Protein AF-A0A967RCV6-F1 (afdb_monomer)

Solvent-accessible surface area (backbone atoms only — not comparable to full-atom values): 5664 Å² total; per-residue (Å²): 110,70,66,59,52,51,52,53,52,53,53,49,50,54,51,48,48,33,52,51,37,30,69,73,36,27,86,81,36,72,64,34,60,37,70,65,54,26,45,53,53,50,50,54,53,52,50,50,33,54,74,71,57,48,45,62,56,52,51,55,50,51,56,39,51,54,44,48,52,51,21,53,51,26,46,54,50,21,54,52,25,51,75,69,76,43,82,28,65,78,29,46,55,59,20,52,52,43,39,52,54,40,54,64,72,74,108

Structure (mmCIF, N/CA/C/O backbone):
data_AF-A0A967RCV6-F1
#
_entry.id   AF-A0A967RCV6-F1
#
loop_
_atom_site.group_PDB
_atom_site.id
_atom_site.type_symbol
_atom_site.label_atom_id
_atom_site.label_alt_id
_atom_site.label_comp_id
_atom_site.label_asym_id
_atom_site.label_entity_id
_atom_site.label_seq_id
_atom_site.pdbx_PDB_ins_code
_atom_site.Cartn_x
_atom_site.Cartn_y
_atom_site.Cartn_z
_atom_site.occupancy
_atom_site.B_iso_or_equiv
_atom_site.auth_seq_id
_atom_site.auth_comp_id
_atom_site.auth_asym_id
_atom_site.auth_atom_id
_atom_site.pdbx_PDB_model_num
ATOM 1 N N . MET A 1 1 ? 23.721 -1.250 4.347 1.00 75.19 1 MET A N 1
ATOM 2 C CA . MET A 1 1 ? 22.371 -1.682 4.783 1.00 75.19 1 MET A CA 1
ATOM 3 C C . MET A 1 1 ? 21.271 -1.206 3.832 1.00 75.19 1 MET A C 1
ATOM 5 O O . MET A 1 1 ? 20.565 -2.045 3.295 1.00 75.19 1 MET A O 1
ATOM 9 N N . LEU A 1 2 ? 21.163 0.100 3.554 1.00 82.44 2 LEU A N 1
ATOM 10 C CA . LEU A 1 2 ? 20.092 0.679 2.720 1.00 82.44 2 LEU A CA 1
ATOM 11 C C . LEU A 1 2 ? 20.068 0.144 1.271 1.00 82.44 2 LEU A C 1
ATOM 13 O O . LEU A 1 2 ? 19.006 -0.170 0.747 1.00 82.44 2 LEU A O 1
ATOM 17 N N . ILE A 1 3 ? 21.243 -0.071 0.667 1.00 85.19 3 ILE A N 1
ATOM 18 C CA . ILE A 1 3 ? 21.379 -0.672 -0.675 1.00 85.19 3 ILE A CA 1
ATOM 19 C C . ILE A 1 3 ? 20.875 -2.123 -0.700 1.00 85.19 3 ILE A C 1
ATOM 21 O O . ILE A 1 3 ? 20.200 -2.525 -1.640 1.00 85.19 3 ILE A O 1
ATOM 25 N N . ILE A 1 4 ? 21.157 -2.908 0.345 1.00 88.69 4 ILE A N 1
ATOM 26 C CA . ILE A 1 4 ? 20.726 -4.313 0.428 1.00 88.69 4 ILE A CA 1
ATOM 27 C C . ILE A 1 4 ? 19.200 -4.388 0.551 1.00 88.69 4 ILE A C 1
ATOM 29 O O . ILE A 1 4 ? 18.578 -5.181 -0.148 1.00 88.69 4 ILE A O 1
ATOM 33 N N . LEU A 1 5 ? 18.599 -3.525 1.378 1.00 87.06 5 LEU A N 1
ATOM 34 C CA . LEU A 1 5 ? 17.143 -3.400 1.494 1.00 87.06 5 LEU A CA 1
ATOM 35 C C . LEU A 1 5 ? 16.508 -2.991 0.157 1.00 87.06 5 LEU A C 1
ATOM 37 O O . LEU A 1 5 ? 15.526 -3.583 -0.274 1.00 87.06 5 LEU A O 1
ATOM 41 N N . ALA A 1 6 ? 17.086 -2.002 -0.529 1.00 82.00 6 ALA A N 1
ATOM 42 C CA . ALA A 1 6 ? 16.594 -1.583 -1.835 1.00 82.00 6 ALA A CA 1
ATOM 43 C C . ALA A 1 6 ? 16.636 -2.743 -2.844 1.00 82.00 6 ALA A C 1
ATOM 45 O O . ALA A 1 6 ? 15.654 -2.995 -3.536 1.00 82.00 6 ALA A O 1
ATOM 46 N N . LEU A 1 7 ? 17.731 -3.508 -2.878 1.00 84.31 7 LEU A N 1
ATOM 47 C CA . LEU A 1 7 ? 17.865 -4.672 -3.755 1.00 84.31 7 LEU A CA 1
ATOM 48 C C . LEU A 1 7 ? 16.861 -5.785 -3.421 1.00 84.31 7 LEU A C 1
ATOM 50 O O . LEU A 1 7 ? 16.321 -6.409 -4.336 1.00 84.31 7 LEU A O 1
ATOM 54 N N . THR A 1 8 ? 16.580 -6.057 -2.146 1.00 88.69 8 THR A N 1
ATOM 55 C CA . THR A 1 8 ? 15.606 -7.093 -1.762 1.00 88.69 8 THR A CA 1
ATOM 56 C C . THR A 1 8 ? 14.175 -6.668 -2.088 1.00 88.69 8 THR A C 1
ATOM 58 O O . THR A 1 8 ? 13.415 -7.479 -2.614 1.00 88.69 8 THR A O 1
ATOM 61 N N . VAL A 1 9 ? 13.829 -5.394 -1.875 1.00 85.38 9 VAL A N 1
ATOM 62 C CA . VAL A 1 9 ? 12.527 -4.820 -2.255 1.00 85.38 9 VAL A CA 1
ATOM 63 C C . VAL A 1 9 ? 12.331 -4.875 -3.768 1.00 85.38 9 VAL A C 1
ATOM 65 O O . VAL A 1 9 ? 11.304 -5.362 -4.235 1.00 85.38 9 VAL A O 1
ATOM 68 N N . VAL A 1 10 ? 13.335 -4.466 -4.546 1.00 83.31 10 VAL A N 1
ATOM 69 C CA . VAL A 1 10 ? 13.288 -4.522 -6.015 1.00 83.31 10 VAL A CA 1
ATOM 70 C C . VAL A 1 10 ? 13.117 -5.963 -6.512 1.00 83.31 10 VAL A C 1
ATOM 72 O O . VAL A 1 10 ? 12.298 -6.222 -7.393 1.00 83.31 10 VAL A O 1
ATOM 75 N N . ASN A 1 11 ? 13.806 -6.934 -5.906 1.00 85.19 11 ASN A N 1
ATOM 76 C CA . ASN A 1 11 ? 13.606 -8.351 -6.227 1.00 85.19 11 ASN A CA 1
ATOM 77 C C . ASN A 1 11 ? 12.177 -8.834 -5.935 1.00 85.19 11 ASN A C 1
ATOM 79 O O . ASN A 1 11 ? 11.634 -9.657 -6.676 1.00 85.19 11 ASN A O 1
ATOM 83 N N . LEU A 1 12 ? 11.559 -8.329 -4.868 1.00 85.44 12 LEU A N 1
ATOM 84 C CA . LEU A 1 12 ? 10.189 -8.667 -4.490 1.00 85.44 12 LEU A CA 1
ATOM 85 C C . LEU A 1 12 ? 9.180 -8.078 -5.487 1.00 85.44 12 LEU A C 1
ATOM 87 O O . LEU A 1 12 ? 8.273 -8.787 -5.921 1.00 85.44 12 LEU A O 1
ATOM 91 N N . VAL A 1 13 ? 9.405 -6.843 -5.946 1.00 82.06 13 VAL A N 1
ATOM 92 C CA . VAL A 1 13 ? 8.608 -6.205 -7.007 1.00 82.06 13 VAL A CA 1
ATOM 93 C C . VAL A 1 13 ? 8.663 -7.020 -8.297 1.00 82.06 13 VAL A C 1
ATOM 95 O O . VAL A 1 13 ? 7.618 -7.342 -8.853 1.00 82.06 13 VAL A O 1
ATOM 98 N N . PHE A 1 14 ? 9.844 -7.451 -8.749 1.00 81.56 14 PHE A N 1
ATOM 99 C CA . PHE A 1 14 ? 9.943 -8.270 -9.965 1.00 81.56 14 PHE A CA 1
ATOM 100 C C . PHE A 1 14 ? 9.311 -9.660 -9.818 1.00 81.56 14 PHE A C 1
ATOM 102 O O . PHE A 1 14 ? 8.833 -10.230 -10.800 1.00 81.56 14 PHE A O 1
ATOM 109 N N . ARG A 1 15 ? 9.276 -10.226 -8.605 1.00 82.56 15 ARG A N 1
ATOM 110 C CA . ARG A 1 15 ? 8.509 -11.452 -8.329 1.00 82.56 15 ARG A CA 1
ATOM 111 C C . ARG A 1 15 ? 7.010 -11.206 -8.442 1.00 82.56 15 ARG A C 1
ATOM 113 O O . ARG A 1 15 ? 6.335 -11.983 -9.108 1.00 82.56 15 ARG A O 1
ATOM 120 N N . PHE A 1 16 ? 6.516 -10.120 -7.856 1.00 82.81 16 PHE A N 1
ATOM 121 C CA . PHE A 1 16 ? 5.113 -9.739 -7.971 1.00 82.81 16 PHE A CA 1
ATOM 122 C C . PHE A 1 16 ? 4.721 -9.450 -9.425 1.00 82.81 16 PHE A C 1
ATOM 124 O O . PHE A 1 16 ? 3.736 -9.997 -9.901 1.00 82.81 16 PHE A O 1
ATOM 131 N N . MET A 1 17 ? 5.527 -8.685 -10.169 1.00 80.00 17 MET A N 1
ATOM 132 C CA . MET A 1 17 ? 5.265 -8.373 -11.579 1.00 80.00 17 MET A CA 1
ATOM 133 C C . MET A 1 17 ? 5.218 -9.620 -12.460 1.00 80.00 17 MET A C 1
ATOM 135 O O . M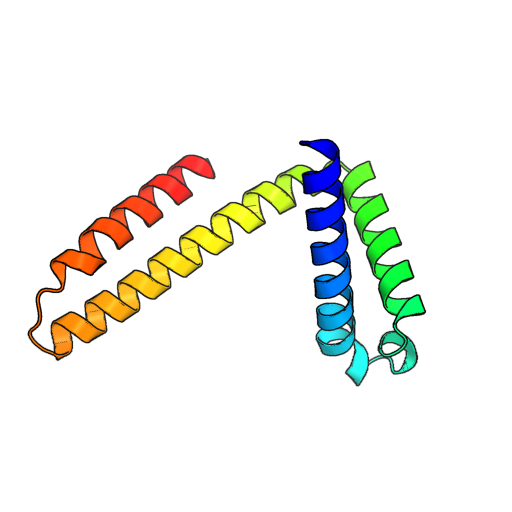ET A 1 17 ? 4.438 -9.654 -13.405 1.00 80.00 17 MET A O 1
ATOM 139 N N . LYS A 1 18 ? 6.009 -10.655 -12.156 1.00 77.69 18 LYS A N 1
ATOM 140 C CA . LYS A 1 18 ? 5.916 -11.945 -12.852 1.00 77.69 18 LYS A CA 1
ATOM 141 C C . LYS A 1 18 ? 4.560 -12.607 -12.647 1.00 77.69 18 LYS A C 1
ATOM 143 O O . LYS A 1 18 ? 3.951 -13.023 -13.624 1.00 77.69 18 LYS A O 1
ATOM 148 N N . VAL A 1 19 ? 4.098 -12.682 -11.400 1.00 79.88 19 VAL A N 1
ATOM 149 C CA . VAL A 1 19 ? 2.782 -13.252 -11.076 1.00 79.88 19 VAL A CA 1
ATOM 150 C C . VAL A 1 19 ? 1.682 -12.406 -11.708 1.00 79.88 19 VAL A C 1
ATOM 152 O O . VAL A 1 19 ? 0.862 -12.937 -12.441 1.00 79.88 19 VAL A O 1
ATOM 155 N N . ALA A 1 20 ? 1.732 -11.084 -11.541 1.00 79.25 20 ALA A N 1
ATOM 156 C CA . ALA A 1 20 ? 0.772 -10.168 -12.143 1.00 79.25 20 ALA A CA 1
ATOM 157 C C . ALA A 1 20 ? 0.741 -10.284 -13.675 1.00 79.25 20 ALA A C 1
ATOM 159 O O . ALA A 1 20 ? -0.336 -10.294 -14.249 1.00 79.25 20 ALA A O 1
ATOM 160 N N . SER A 1 21 ? 1.890 -10.424 -14.345 1.00 74.06 21 SER A N 1
ATOM 161 C CA . SER A 1 21 ? 1.947 -10.606 -15.805 1.00 74.06 21 SER A CA 1
ATOM 162 C C . SER A 1 21 ? 1.384 -11.960 -16.238 1.00 74.06 21 SER A C 1
ATOM 164 O O . SER A 1 21 ? 0.699 -12.033 -17.251 1.00 74.06 21 SER A O 1
ATOM 166 N N . ALA A 1 22 ? 1.645 -13.028 -15.481 1.00 73.94 22 ALA A N 1
ATOM 167 C CA . ALA A 1 22 ? 1.088 -14.347 -15.764 1.00 73.94 22 ALA A CA 1
ATOM 168 C C . ALA A 1 22 ? -0.437 -14.383 -15.561 1.00 73.94 22 ALA A C 1
ATOM 170 O O . ALA A 1 22 ? -1.131 -15.009 -16.352 1.00 73.94 22 ALA A O 1
ATOM 171 N N . GLU A 1 23 ? -0.953 -13.676 -14.557 1.00 76.75 23 GLU A N 1
ATOM 172 C CA . GLU A 1 23 ? -2.389 -13.568 -14.267 1.00 76.75 23 GLU A CA 1
ATOM 173 C C . GLU A 1 23 ? -3.107 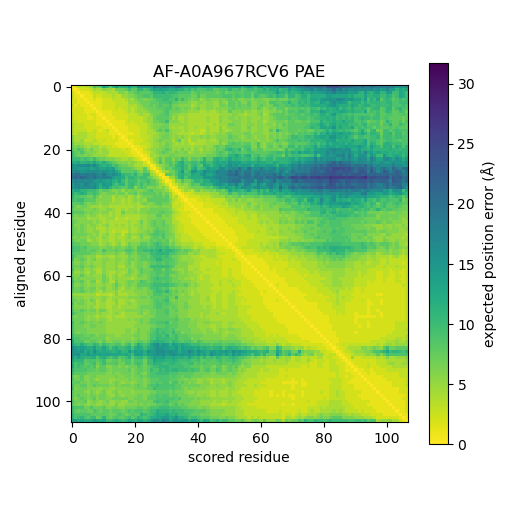-12.637 -15.263 1.00 76.75 23 GLU A C 1
ATOM 175 O O . GLU A 1 23 ? -4.140 -13.003 -15.810 1.00 76.75 23 GLU A O 1
ATOM 180 N N . LEU A 1 24 ? -2.559 -11.447 -15.556 1.00 73.12 24 LEU A N 1
ATOM 181 C CA . LEU A 1 24 ? -3.201 -10.482 -16.465 1.00 73.12 24 LEU A CA 1
ATOM 182 C C . LEU A 1 24 ? -3.083 -10.868 -17.943 1.00 73.12 24 LEU A C 1
ATOM 184 O O . LEU A 1 24 ? -3.999 -10.614 -18.719 1.00 73.12 24 LEU A O 1
ATOM 188 N N . LEU A 1 25 ? -1.919 -11.373 -18.363 1.00 67.69 25 LEU A N 1
ATOM 189 C CA . LEU A 1 25 ? -1.586 -11.572 -19.779 1.00 67.69 25 LEU A CA 1
ATOM 190 C C . LEU A 1 25 ? -1.464 -13.049 -20.157 1.00 67.69 25 LEU A C 1
ATOM 192 O O . LEU A 1 25 ? -1.425 -13.354 -21.347 1.00 67.69 25 LEU A O 1
ATOM 196 N N . GLY A 1 26 ? -1.402 -13.969 -19.190 1.00 60.94 26 GLY A N 1
ATOM 197 C CA . GLY A 1 26 ? -1.176 -15.392 -19.457 1.00 60.94 26 GLY A CA 1
ATOM 198 C C . GLY A 1 26 ? -2.337 -16.105 -20.145 1.00 60.94 26 GLY A C 1
ATOM 199 O O . GLY A 1 26 ? -2.085 -17.106 -20.818 1.00 60.94 26 GLY A O 1
ATOM 200 N N . ASP A 1 27 ? -3.562 -15.585 -20.027 1.00 64.62 27 ASP A N 1
ATOM 201 C CA . ASP A 1 27 ? -4.734 -16.107 -20.746 1.00 64.62 27 ASP A CA 1
ATOM 202 C C . ASP A 1 27 ? -4.836 -15.575 -22.183 1.00 64.62 27 ASP A C 1
ATOM 204 O O . ASP A 1 27 ? -5.378 -16.250 -23.055 1.00 64.62 27 ASP A O 1
ATOM 208 N N . VAL A 1 28 ? -4.267 -14.397 -22.464 1.00 62.25 28 VAL A N 1
ATOM 209 C CA . VAL A 1 28 ? -4.335 -13.749 -23.789 1.00 62.25 28 VAL A CA 1
ATOM 210 C C . VAL A 1 28 ? -3.098 -14.065 -24.639 1.00 62.25 28 VAL A C 1
ATOM 212 O O . VAL A 1 28 ? -3.180 -14.191 -25.859 1.00 62.25 28 VAL A O 1
ATOM 215 N N . ILE A 1 29 ? -1.931 -14.209 -24.005 1.00 62.56 29 ILE A N 1
ATOM 216 C CA . ILE A 1 29 ? -0.639 -14.419 -24.659 1.00 62.56 29 ILE A CA 1
ATOM 217 C C . ILE A 1 29 ? 0.054 -15.587 -23.952 1.00 62.56 29 ILE A C 1
ATOM 219 O O . ILE A 1 29 ? 0.699 -15.407 -22.924 1.00 62.56 29 ILE A O 1
ATOM 223 N N . GLY A 1 30 ? -0.017 -16.799 -24.513 1.00 61.38 30 GLY A N 1
ATOM 224 C CA . GLY A 1 30 ? 0.583 -18.002 -23.904 1.00 61.38 30 GLY A CA 1
ATOM 225 C C . GLY A 1 30 ? 2.092 -17.889 -23.611 1.00 61.38 30 GLY A C 1
ATOM 226 O O . GLY A 1 30 ? 2.616 -18.582 -22.741 1.00 61.38 30 GLY A O 1
ATOM 227 N N . VAL A 1 31 ? 2.788 -16.959 -24.276 1.00 62.06 31 VAL A N 1
ATOM 228 C CA . VAL A 1 31 ? 4.206 -16.628 -24.047 1.00 62.06 31 VAL A CA 1
ATOM 229 C C . VAL A 1 31 ? 4.428 -15.882 -22.717 1.00 62.06 31 VAL A C 1
ATOM 231 O O . VAL A 1 31 ? 5.498 -16.002 -22.121 1.00 62.06 31 VAL A O 1
ATOM 234 N N . ALA A 1 32 ? 3.419 -15.176 -22.194 1.00 60.72 32 ALA A N 1
ATOM 235 C CA . ALA A 1 32 ? 3.484 -14.469 -20.911 1.00 60.72 32 ALA A CA 1
ATOM 236 C C . ALA A 1 32 ? 3.546 -15.416 -19.696 1.00 60.72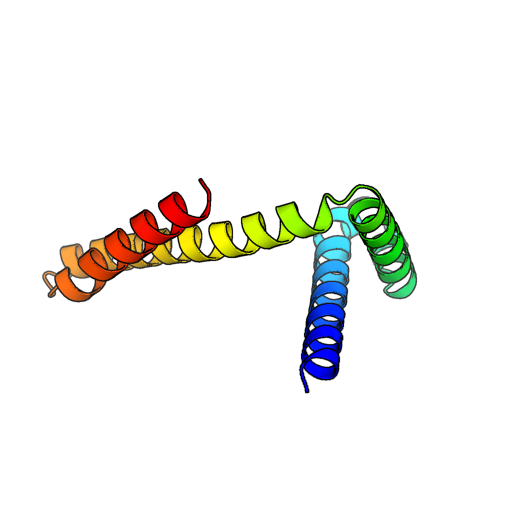 32 A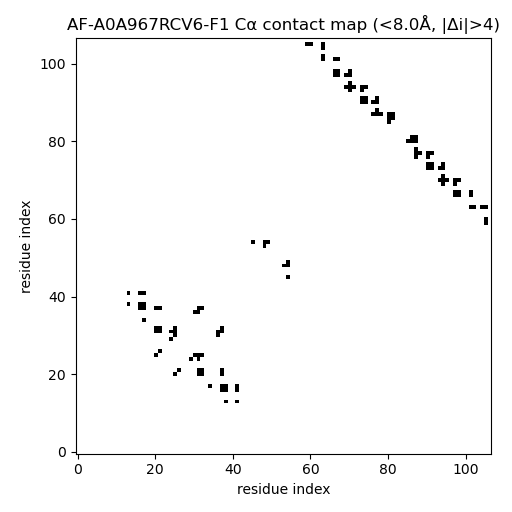LA A C 1
ATOM 238 O O . ALA A 1 32 ? 3.940 -14.989 -18.611 1.00 60.72 32 ALA A O 1
ATOM 239 N N . LYS A 1 33 ? 3.248 -16.714 -19.876 1.00 62.66 33 LYS A N 1
ATOM 240 C CA . LYS A 1 33 ? 3.492 -17.751 -18.856 1.00 62.66 33 LYS A CA 1
ATOM 241 C C . LYS A 1 33 ? 4.977 -18.085 -18.686 1.00 62.66 33 LYS A C 1
ATOM 243 O O . LYS A 1 33 ? 5.348 -18.669 -17.670 1.00 62.66 33 LYS A O 1
ATOM 248 N N . ASN A 1 34 ? 5.841 -17.731 -19.646 1.00 76.00 34 ASN A N 1
ATOM 249 C CA . ASN A 1 34 ? 7.272 -17.992 -19.529 1.00 76.00 34 ASN A CA 1
ATOM 250 C C . ASN A 1 34 ? 7.921 -17.000 -18.535 1.00 76.00 34 ASN A C 1
ATOM 252 O O . ASN A 1 34 ? 7.941 -15.792 -18.804 1.00 76.00 34 ASN A O 1
ATOM 256 N N . PRO A 1 35 ? 8.524 -17.479 -17.427 1.00 69.50 35 PRO A N 1
ATOM 257 C CA . PRO A 1 35 ? 9.088 -16.621 -16.383 1.00 69.50 35 PRO A CA 1
ATOM 258 C C . PRO A 1 35 ? 10.176 -15.667 -16.883 1.00 69.50 35 PRO A C 1
ATOM 260 O O . PRO A 1 35 ? 10.329 -14.563 -16.351 1.00 69.50 35 PRO A O 1
ATOM 263 N N . HIS A 1 36 ? 10.943 -16.079 -17.894 1.00 78.81 36 HIS A N 1
ATOM 264 C CA . HIS A 1 36 ? 12.017 -15.266 -18.457 1.00 78.81 36 HIS A CA 1
ATOM 265 C C . HIS A 1 36 ? 11.461 -14.118 -19.297 1.00 78.81 36 HIS A C 1
ATOM 267 O O . HIS A 1 36 ? 11.905 -12.982 -19.142 1.00 78.81 36 HIS A O 1
ATOM 273 N N . VAL A 1 37 ? 10.436 -14.389 -20.111 1.00 78.06 37 VAL A N 1
ATOM 274 C CA . VAL A 1 37 ? 9.779 -13.367 -20.937 1.00 78.06 37 VAL A CA 1
ATOM 275 C C . VAL A 1 37 ? 9.054 -12.353 -20.057 1.00 78.06 37 VAL A C 1
ATOM 277 O O . VAL A 1 37 ? 9.233 -11.153 -20.245 1.00 78.06 37 VAL A O 1
ATOM 280 N N . ALA A 1 38 ? 8.332 -12.816 -19.033 1.00 75.44 38 ALA A N 1
ATOM 281 C CA . ALA A 1 38 ? 7.677 -11.938 -18.065 1.00 75.44 38 ALA A CA 1
ATOM 282 C C . ALA A 1 38 ? 8.682 -11.043 -17.316 1.00 75.44 38 ALA A C 1
ATOM 284 O O . ALA A 1 38 ? 8.421 -9.863 -17.089 1.00 75.44 38 ALA A O 1
ATOM 285 N N . THR A 1 39 ? 9.862 -11.576 -16.973 1.00 79.56 39 THR A N 1
ATOM 286 C CA . THR A 1 39 ? 10.913 -10.787 -16.308 1.00 79.56 39 THR A CA 1
ATOM 287 C C . THR A 1 39 ? 11.499 -9.728 -17.241 1.00 79.56 39 THR A C 1
ATOM 289 O O . THR A 1 39 ? 11.643 -8.581 -16.831 1.00 79.56 39 THR A O 1
ATOM 292 N N . ILE A 1 40 ? 11.818 -10.082 -18.490 1.00 82.94 40 ILE A N 1
ATOM 293 C CA . ILE A 1 40 ? 12.357 -9.131 -19.476 1.00 82.94 40 ILE A CA 1
ATOM 294 C C . ILE A 1 40 ? 11.337 -8.026 -19.759 1.00 82.94 40 ILE A C 1
ATOM 296 O O . ILE A 1 40 ? 11.689 -6.850 -19.756 1.00 82.94 40 ILE A O 1
ATOM 300 N N . PHE A 1 41 ? 10.067 -8.387 -19.931 1.00 81.88 41 PHE A N 1
ATOM 301 C CA . PHE A 1 41 ? 8.986 -7.429 -20.137 1.00 81.88 41 PHE A CA 1
ATOM 302 C C . PHE A 1 41 ? 8.847 -6.452 -18.961 1.00 81.88 41 PHE A C 1
ATOM 304 O O . PHE A 1 41 ? 8.832 -5.237 -19.163 1.00 81.88 41 PHE A O 1
ATOM 311 N N . ALA A 1 42 ? 8.837 -6.967 -17.727 1.00 82.06 42 ALA A N 1
ATOM 312 C CA . ALA A 1 42 ? 8.809 -6.142 -16.524 1.00 82.06 42 ALA A CA 1
ATOM 313 C C . ALA A 1 42 ? 10.019 -5.195 -16.445 1.00 82.06 42 ALA A C 1
ATOM 315 O O . ALA A 1 42 ? 9.849 -4.014 -16.157 1.00 82.06 42 ALA A O 1
ATOM 316 N N . LEU A 1 43 ? 11.227 -5.681 -16.759 1.00 85.38 43 LEU A N 1
ATOM 317 C CA . LEU A 1 43 ? 12.445 -4.864 -16.781 1.00 85.38 43 LEU A CA 1
ATOM 318 C C . LEU A 1 43 ? 12.363 -3.723 -17.800 1.00 85.38 43 LEU A C 1
ATOM 320 O O . LEU A 1 43 ? 12.761 -2.604 -17.480 1.00 85.38 43 LEU A O 1
ATOM 324 N N . VAL A 1 44 ? 11.832 -3.981 -19.000 1.00 87.94 44 VAL A N 1
ATOM 325 C CA . VAL A 1 44 ? 11.656 -2.955 -20.040 1.00 87.94 44 VAL A CA 1
ATOM 326 C C . VAL A 1 44 ? 10.680 -1.875 -19.572 1.00 87.94 44 VAL A C 1
ATOM 328 O O . VAL A 1 44 ? 11.004 -0.691 -19.661 1.00 87.94 44 VAL A O 1
ATOM 331 N N . ILE A 1 45 ? 9.530 -2.257 -19.006 1.00 84.94 45 ILE A N 1
ATOM 332 C CA . ILE A 1 45 ? 8.559 -1.300 -18.451 1.00 84.94 45 ILE A CA 1
ATOM 333 C C . ILE A 1 45 ? 9.198 -0.470 -17.336 1.00 84.94 45 ILE A C 1
ATOM 335 O O . ILE A 1 45 ? 9.129 0.758 -17.360 1.00 84.94 45 ILE A O 1
ATOM 339 N N . THR A 1 46 ? 9.855 -1.122 -16.375 1.00 84.12 46 THR A N 1
ATOM 340 C CA . THR A 1 46 ? 10.532 -0.437 -15.270 1.00 84.12 46 THR A CA 1
ATOM 341 C C . THR A 1 46 ? 11.590 0.538 -15.783 1.00 84.12 46 THR A C 1
ATOM 343 O O . THR A 1 46 ? 11.664 1.663 -15.297 1.00 84.12 46 THR A O 1
ATOM 346 N N . TRP A 1 47 ? 12.375 0.160 -16.794 1.00 87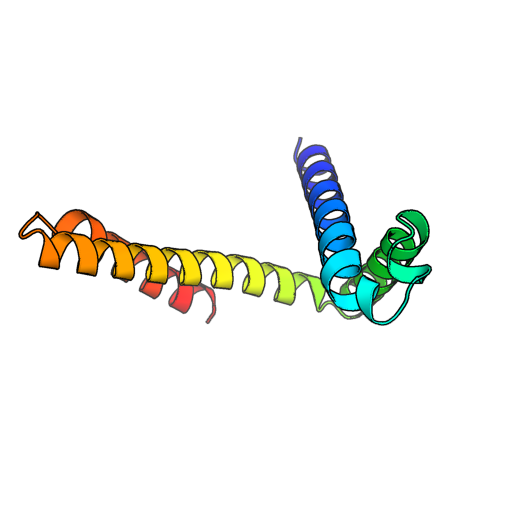.31 47 TRP A N 1
ATOM 347 C CA . TRP A 1 47 ? 13.384 1.040 -17.382 1.00 87.31 47 TRP A CA 1
ATOM 348 C C . TRP A 1 47 ? 12.769 2.291 -18.016 1.00 87.31 47 TRP A C 1
ATOM 350 O O . TRP A 1 47 ? 13.256 3.396 -17.771 1.00 87.31 47 TRP A O 1
ATOM 360 N N . VAL A 1 48 ? 11.671 2.141 -18.766 1.00 90.50 48 VAL A N 1
ATOM 361 C CA . VAL A 1 48 ? 10.934 3.276 -19.345 1.00 90.50 48 VAL A CA 1
ATOM 362 C C . VAL A 1 48 ? 10.417 4.200 -18.241 1.00 90.50 48 VAL A C 1
ATOM 364 O O . VAL A 1 48 ? 10.665 5.401 -18.296 1.00 90.50 48 VAL A O 1
ATOM 367 N N . LEU A 1 49 ? 9.785 3.652 -17.200 1.00 87.81 49 LEU A N 1
ATOM 368 C CA . LEU A 1 49 ? 9.236 4.430 -16.080 1.00 87.81 49 LEU A CA 1
ATOM 369 C C . LEU A 1 49 ? 10.306 5.178 -15.275 1.00 87.81 49 LEU A C 1
ATOM 371 O O . LEU A 1 49 ? 10.053 6.269 -14.759 1.00 87.81 49 LEU A O 1
ATOM 375 N N . ILE A 1 50 ? 11.501 4.597 -15.146 1.00 88.75 50 ILE A N 1
ATOM 376 C CA . ILE A 1 50 ? 12.647 5.265 -14.521 1.00 88.75 50 ILE A CA 1
ATOM 377 C C . ILE A 1 50 ? 13.140 6.398 -15.424 1.00 88.75 50 ILE A C 1
ATOM 379 O O . ILE A 1 50 ? 13.390 7.498 -14.935 1.00 88.75 50 ILE A O 1
ATOM 383 N N . LYS A 1 51 ? 13.250 6.164 -16.739 1.00 91.75 51 LYS A N 1
ATOM 384 C CA . LYS A 1 51 ? 13.692 7.184 -17.702 1.00 91.75 51 LYS A CA 1
ATOM 385 C C . LYS A 1 51 ? 12.744 8.376 -17.792 1.00 91.75 51 LYS A C 1
ATOM 387 O O . LYS A 1 51 ? 13.225 9.494 -17.940 1.00 91.75 51 LYS A O 1
ATOM 392 N N . THR A 1 52 ? 11.437 8.163 -17.668 1.00 91.56 52 THR A N 1
ATOM 393 C CA . THR A 1 52 ? 10.437 9.242 -17.656 1.00 91.56 52 THR A CA 1
ATOM 394 C C . THR A 1 52 ? 10.312 9.938 -16.298 1.00 91.56 52 THR A C 1
ATOM 396 O O . THR A 1 52 ? 9.566 10.905 -16.179 1.00 91.56 52 THR A O 1
ATOM 399 N N . GLY A 1 53 ? 10.990 9.449 -15.252 1.00 86.62 53 GLY A N 1
ATOM 400 C CA . GLY A 1 53 ? 10.862 9.957 -13.880 1.00 86.62 53 GLY A CA 1
ATOM 401 C C . GLY A 1 53 ? 9.543 9.584 -13.188 1.00 86.62 53 GLY A C 1
ATOM 402 O O . GLY A 1 53 ? 9.355 9.873 -12.007 1.00 86.62 53 GLY A O 1
ATOM 403 N N . THR A 1 54 ? 8.638 8.889 -13.881 1.00 89.12 54 THR A N 1
ATOM 404 C CA . THR A 1 54 ? 7.311 8.500 -13.375 1.00 89.12 54 THR A CA 1
ATOM 405 C C . THR A 1 54 ? 7.395 7.465 -12.249 1.00 89.12 54 THR A C 1
ATOM 407 O O . THR A 1 54 ? 6.472 7.346 -11.445 1.00 89.12 54 THR A O 1
ATOM 410 N N . TRP A 1 55 ? 8.515 6.743 -12.145 1.00 85.38 55 TRP A N 1
ATOM 411 C CA . TRP A 1 55 ? 8.740 5.729 -11.113 1.00 85.38 55 TRP A CA 1
ATOM 412 C C . TRP A 1 55 ? 8.523 6.248 -9.682 1.00 85.38 55 TRP A C 1
ATOM 414 O O . TRP A 1 55 ? 7.889 5.570 -8.875 1.00 85.38 55 TRP A O 1
ATOM 424 N N . LEU A 1 56 ? 8.993 7.463 -9.371 1.00 86.31 56 LEU A N 1
ATOM 425 C CA . LEU A 1 56 ? 8.818 8.060 -8.040 1.00 86.31 56 LEU A CA 1
ATOM 426 C C . LEU A 1 56 ? 7.346 8.359 -7.732 1.00 86.31 56 LEU A C 1
ATOM 428 O O . LEU A 1 56 ? 6.887 8.089 -6.625 1.00 86.31 56 LEU A O 1
ATOM 432 N N . TYR A 1 57 ? 6.589 8.848 -8.715 1.00 89.00 57 TYR A N 1
ATOM 433 C CA . TYR A 1 57 ? 5.158 9.110 -8.556 1.00 89.00 57 TYR A CA 1
ATOM 434 C C . TYR A 1 57 ? 4.371 7.820 -8.325 1.00 89.00 57 TYR A C 1
ATOM 436 O O . TYR A 1 57 ? 3.562 7.755 -7.405 1.00 89.00 57 TYR A O 1
ATOM 444 N N . ILE A 1 58 ? 4.651 6.766 -9.101 1.00 88.00 58 ILE A N 1
ATOM 445 C CA . ILE A 1 58 ? 4.027 5.446 -8.909 1.00 88.00 58 ILE A CA 1
ATOM 446 C C . ILE A 1 58 ? 4.323 4.916 -7.508 1.00 88.00 58 ILE A C 1
ATOM 448 O O . ILE A 1 58 ? 3.432 4.371 -6.863 1.00 88.00 58 ILE A O 1
ATOM 452 N N . TRP A 1 59 ? 5.550 5.099 -7.020 1.00 84.44 59 TRP A N 1
ATOM 453 C CA . TRP A 1 59 ? 5.928 4.666 -5.680 1.00 84.44 59 TRP A CA 1
ATOM 454 C C . TRP A 1 59 ? 5.103 5.359 -4.587 1.00 84.44 59 TRP A C 1
ATOM 456 O O . TRP A 1 59 ? 4.563 4.690 -3.705 1.00 84.44 59 TRP A O 1
ATOM 466 N N . VAL A 1 60 ? 4.956 6.685 -4.670 1.00 89.25 60 VAL A N 1
ATOM 467 C CA . VAL A 1 60 ? 4.145 7.469 -3.723 1.00 89.25 60 VAL A CA 1
ATOM 468 C C . VAL A 1 60 ? 2.670 7.069 -3.801 1.00 89.25 60 VAL A C 1
ATOM 470 O O . VAL A 1 60 ? 2.049 6.805 -2.772 1.0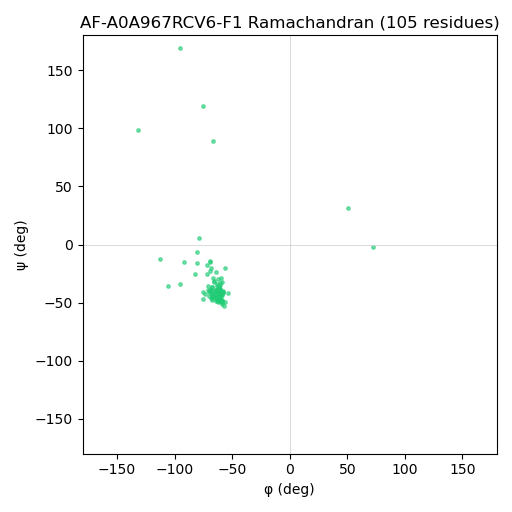0 89.25 60 VAL A O 1
ATOM 473 N N . LEU A 1 61 ? 2.125 6.935 -5.013 1.00 91.62 61 LEU A N 1
ATOM 474 C CA . LEU A 1 61 ? 0.739 6.518 -5.230 1.00 91.62 61 LEU A CA 1
ATOM 475 C C . LEU A 1 61 ? 0.474 5.099 -4.715 1.00 91.62 61 LEU A C 1
ATOM 477 O O . LEU A 1 61 ? -0.566 4.861 -4.110 1.00 91.62 61 LEU A O 1
ATOM 481 N N . PHE A 1 62 ? 1.410 4.166 -4.902 1.00 90.00 62 PHE A N 1
ATOM 482 C CA . PHE A 1 62 ? 1.297 2.802 -4.385 1.00 90.00 62 PHE A CA 1
ATOM 483 C C . PHE A 1 62 ? 1.282 2.781 -2.852 1.00 90.00 62 PHE A C 1
ATOM 485 O O . PHE A 1 62 ? 0.446 2.110 -2.245 1.00 90.00 62 PHE A O 1
ATOM 492 N N . GLY A 1 63 ? 2.164 3.558 -2.216 1.00 90.31 63 GLY A N 1
ATOM 493 C CA . GLY A 1 63 ? 2.169 3.734 -0.763 1.00 90.31 63 GLY A CA 1
ATOM 494 C C . GLY A 1 63 ? 0.848 4.304 -0.242 1.00 90.31 63 GLY A C 1
ATOM 495 O O . GLY A 1 63 ? 0.258 3.737 0.678 1.00 90.31 63 GLY A O 1
ATOM 496 N N . GLY A 1 64 ? 0.350 5.371 -0.872 1.00 94.12 64 GLY A N 1
ATOM 497 C CA . GLY A 1 64 ? -0.929 5.989 -0.521 1.00 94.12 64 GLY A CA 1
ATOM 498 C C . GLY A 1 64 ? -2.120 5.051 -0.724 1.00 94.12 64 GLY A C 1
ATOM 499 O O . GLY A 1 64 ? -2.930 4.883 0.183 1.00 94.12 64 GLY A O 1
ATOM 500 N N . ALA A 1 65 ? -2.199 4.356 -1.862 1.00 94.06 65 ALA A N 1
ATOM 501 C CA . ALA A 1 65 ? -3.271 3.403 -2.150 1.00 94.06 65 ALA A CA 1
ATOM 502 C C . ALA A 1 65 ? -3.355 2.282 -1.100 1.00 94.06 65 ALA A C 1
ATOM 504 O O . ALA A 1 65 ? -4.450 1.932 -0.662 1.00 94.06 65 ALA A O 1
ATOM 505 N N . ASN A 1 66 ? -2.214 1.763 -0.634 1.00 95.12 66 ASN A N 1
ATOM 506 C CA . ASN A 1 66 ? -2.186 0.743 0.417 1.00 95.12 66 ASN A CA 1
ATOM 507 C C . ASN A 1 66 ? -2.738 1.263 1.750 1.00 9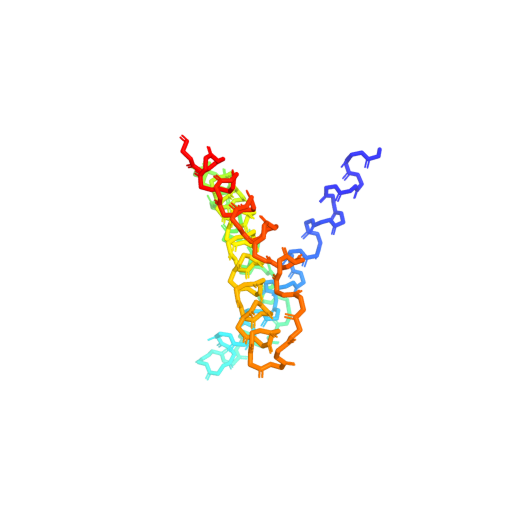5.12 66 ASN A C 1
ATOM 509 O O . ASN A 1 66 ? -3.469 0.552 2.441 1.00 95.12 66 ASN A O 1
ATOM 513 N N . GLN A 1 67 ? -2.430 2.509 2.103 1.00 94.25 67 GLN A N 1
ATOM 514 C CA . GLN A 1 67 ? -2.961 3.123 3.318 1.00 94.25 67 GLN A CA 1
ATOM 515 C C . GLN A 1 67 ? -4.461 3.439 3.189 1.00 94.25 67 GLN A C 1
ATOM 517 O O . GLN A 1 67 ? -5.217 3.224 4.136 1.00 94.25 67 GLN A O 1
ATOM 522 N N . LEU A 1 68 ? -4.932 3.844 2.005 1.00 95.75 68 LEU A N 1
ATOM 523 C CA . LEU A 1 68 ? -6.365 4.013 1.736 1.00 95.75 68 LEU A CA 1
ATOM 524 C C . LEU A 1 68 ? -7.121 2.677 1.824 1.00 95.75 68 LEU A C 1
ATOM 526 O O . LEU A 1 68 ? -8.174 2.616 2.459 1.00 95.75 68 LEU A O 1
ATOM 530 N N . MET A 1 69 ? -6.572 1.588 1.270 1.00 96.44 69 MET A N 1
ATOM 531 C CA . MET A 1 69 ? -7.147 0.243 1.418 1.00 96.44 69 MET A CA 1
ATOM 532 C C . MET A 1 69 ? -7.207 -0.193 2.882 1.00 96.44 69 MET A C 1
ATOM 534 O O . MET A 1 69 ? -8.205 -0.764 3.320 1.00 96.44 69 MET A O 1
ATOM 538 N N . ALA A 1 70 ? -6.171 0.109 3.662 1.00 96.50 70 ALA A N 1
ATOM 539 C CA . ALA A 1 70 ? -6.170 -0.191 5.083 1.00 96.50 70 ALA A CA 1
ATOM 540 C C . ALA A 1 70 ? -7.240 0.632 5.840 1.00 96.50 70 ALA A C 1
ATOM 542 O O . ALA A 1 70 ? -7.845 0.129 6.787 1.00 96.50 70 ALA A O 1
ATOM 543 N N . SER A 1 71 ? -7.544 1.863 5.405 1.00 96.88 71 SER A N 1
ATOM 544 C CA . SER A 1 71 ? -8.612 2.681 5.997 1.00 96.88 71 SER A CA 1
ATOM 545 C C . SER A 1 71 ? -9.985 2.083 5.680 1.00 96.88 71 SER A C 1
ATOM 547 O O . SER A 1 71 ? -10.835 1.963 6.563 1.00 96.88 71 SER A O 1
ATOM 549 N N . LEU A 1 72 ? -10.168 1.589 4.453 1.00 96.62 72 LEU A N 1
ATOM 550 C CA . LEU A 1 72 ? -11.368 0.864 4.040 1.00 96.62 72 LEU A CA 1
ATOM 551 C C . LEU A 1 72 ? -11.538 -0.449 4.822 1.00 96.62 72 LEU A C 1
ATOM 553 O O . LEU A 1 72 ? -12.640 -0.766 5.267 1.00 96.62 72 LEU A O 1
ATOM 557 N N . ALA A 1 73 ? -10.454 -1.181 5.083 1.00 97.19 73 ALA A N 1
ATOM 558 C CA . ALA A 1 73 ? -10.494 -2.363 5.941 1.00 97.19 73 ALA A CA 1
ATOM 559 C C . ALA A 1 73 ? -10.934 -2.014 7.376 1.00 97.19 73 ALA A C 1
ATOM 561 O O . ALA A 1 73 ? -11.793 -2.691 7.941 1.00 97.19 73 ALA A O 1
ATOM 562 N N . LEU A 1 74 ? -10.419 -0.925 7.957 1.00 97.25 74 LEU A N 1
ATOM 563 C CA . LEU A 1 74 ? -10.846 -0.454 9.280 1.00 97.25 74 LEU A CA 1
ATOM 564 C C . LEU A 1 74 ? -12.307 0.017 9.300 1.00 97.25 74 LEU A C 1
ATOM 566 O O . LEU A 1 74 ? -12.989 -0.152 10.313 1.00 97.25 74 LEU A O 1
ATOM 570 N N . LEU A 1 75 ? -12.821 0.551 8.190 1.00 96.75 75 LEU A N 1
ATOM 571 C CA . LEU A 1 75 ? -14.243 0.858 8.043 1.00 96.75 75 LEU A CA 1
ATOM 572 C C . LEU A 1 75 ? -15.089 -0.419 8.099 1.00 96.75 75 LEU A C 1
ATOM 574 O O . LEU A 1 75 ? -16.055 -0.476 8.857 1.00 96.75 75 LEU A O 1
ATOM 578 N N . LEU A 1 76 ? -14.703 -1.467 7.364 1.00 97.06 76 LEU A N 1
ATOM 579 C CA . LEU A 1 76 ? -15.392 -2.762 7.412 1.00 97.06 76 LEU A CA 1
ATOM 580 C C . LEU A 1 76 ? -15.373 -3.363 8.824 1.00 97.06 76 LEU A C 1
ATOM 582 O O . LEU A 1 76 ? -16.403 -3.832 9.307 1.00 97.06 76 LEU A O 1
ATOM 586 N N . VAL A 1 77 ? -14.235 -3.288 9.522 1.00 96.56 77 VAL A N 1
ATOM 587 C CA . VAL A 1 77 ? -14.124 -3.724 10.925 1.00 96.56 77 VAL A CA 1
ATOM 588 C C . VAL A 1 77 ? -15.026 -2.889 11.833 1.00 96.56 77 VAL A C 1
ATOM 590 O O . VAL A 1 77 ? -15.687 -3.436 12.714 1.00 96.56 77 VAL A O 1
ATOM 593 N N . THR A 1 78 ? -15.105 -1.577 11.609 1.00 96.12 78 THR A N 1
ATOM 594 C CA . THR A 1 78 ? -16.013 -0.688 12.347 1.00 96.12 78 THR A CA 1
ATOM 595 C C . THR A 1 78 ? -17.462 -1.139 12.176 1.00 96.12 78 THR A C 1
ATOM 597 O O . THR A 1 78 ? -18.157 -1.327 13.172 1.00 96.12 78 THR A O 1
ATOM 600 N N . LEU A 1 79 ? -17.903 -1.386 10.938 1.00 96.31 79 LEU A N 1
ATOM 601 C CA . LEU A 1 79 ? -19.258 -1.863 10.641 1.00 96.31 79 LEU A CA 1
ATOM 602 C C . LEU A 1 79 ? -19.543 -3.221 11.292 1.00 96.31 79 LEU A C 1
ATOM 604 O O . LEU A 1 79 ? -20.606 -3.407 11.882 1.00 96.31 79 LEU A O 1
ATOM 608 N N . PHE A 1 80 ? -18.581 -4.143 11.255 1.00 96.31 80 PHE A N 1
ATOM 609 C CA . PHE A 1 80 ? -18.689 -5.438 11.926 1.00 96.31 80 PHE A CA 1
ATOM 610 C C . PHE A 1 80 ? -18.848 -5.296 13.450 1.00 96.31 80 PHE A C 1
ATOM 612 O O . PHE A 1 80 ? -19.706 -5.941 14.055 1.00 96.31 80 PHE A O 1
ATOM 619 N N . LEU A 1 81 ? -18.062 -4.422 14.087 1.00 95.31 81 LEU A N 1
ATOM 620 C CA . LEU A 1 81 ? -18.149 -4.177 15.530 1.00 95.31 81 LEU A CA 1
ATOM 621 C C . LEU A 1 81 ? -19.464 -3.497 15.925 1.00 95.31 81 LEU A C 1
ATOM 623 O O . LEU A 1 81 ? -20.016 -3.834 16.971 1.00 95.31 81 LEU A O 1
ATOM 627 N N . VAL A 1 82 ? -19.979 -2.589 15.089 1.00 95.00 82 VAL A N 1
ATOM 628 C CA . VAL A 1 82 ? -21.294 -1.960 15.285 1.00 95.00 82 VAL A CA 1
ATOM 629 C C . VAL A 1 82 ? -22.406 -3.009 15.234 1.00 95.00 82 VAL A C 1
ATOM 631 O O . VAL A 1 82 ? -23.236 -3.044 16.138 1.00 95.00 82 VAL A O 1
ATOM 634 N N . GLN A 1 83 ? -22.394 -3.904 14.240 1.00 95.56 83 GLN A N 1
ATOM 635 C CA . GLN A 1 83 ? -23.381 -4.989 14.139 1.00 95.56 83 GLN A CA 1
ATOM 636 C C . GLN A 1 83 ? -23.328 -5.940 15.341 1.00 95.56 83 GLN A C 1
ATOM 638 O O . GLN A 1 83 ? -24.362 -6.384 15.828 1.00 95.56 83 GLN A O 1
ATOM 643 N N . GLY A 1 84 ? -22.129 -6.224 15.854 1.00 93.56 84 GLY A N 1
ATOM 644 C CA . GLY A 1 84 ? -21.939 -7.053 17.044 1.00 93.56 84 GLY A CA 1
ATOM 645 C C . GLY A 1 84 ? -22.188 -6.345 18.380 1.00 93.56 84 GLY A C 1
ATOM 646 O O . GLY A 1 84 ? -21.878 -6.938 19.412 1.00 93.56 84 GLY A O 1
ATOM 647 N N . ALA A 1 85 ? -22.662 -5.090 18.382 1.00 90.25 85 ALA A N 1
ATOM 648 C CA . ALA A 1 85 ? -22.800 -4.239 19.570 1.00 90.25 85 ALA A CA 1
ATOM 649 C C . ALA A 1 85 ? -21.517 -4.164 20.434 1.00 90.25 85 ALA A C 1
ATOM 651 O O . ALA A 1 85 ? -21.566 -4.035 21.658 1.00 90.25 85 ALA A O 1
ATOM 652 N N . LYS A 1 86 ? -20.346 -4.260 19.792 1.00 92.12 86 LYS A N 1
ATOM 653 C CA . LYS A 1 86 ? -19.026 -4.176 20.430 1.00 92.12 86 LYS A CA 1
ATOM 654 C C . LYS A 1 86 ? -18.482 -2.752 20.353 1.00 92.12 86 LYS A C 1
ATOM 656 O O . LYS A 1 86 ? -18.994 -1.893 19.638 1.00 92.12 86 LYS A O 1
ATOM 661 N N . ASN A 1 87 ? -17.400 -2.496 21.086 1.00 92.75 87 ASN A N 1
ATOM 662 C CA . ASN A 1 87 ? -16.738 -1.197 21.083 1.00 92.75 87 ASN A CA 1
ATOM 663 C C . ASN A 1 87 ? -16.097 -0.892 19.715 1.00 92.75 87 ASN A C 1
ATOM 665 O O . ASN A 1 87 ? -14.928 -1.186 19.492 1.00 92.75 87 ASN A O 1
ATOM 669 N N . TYR A 1 88 ? -16.853 -0.270 18.811 1.00 92.00 88 TYR A N 1
ATOM 670 C CA . TYR A 1 88 ? -16.408 0.119 17.469 1.00 92.00 88 TYR A CA 1
ATOM 671 C C . TYR A 1 88 ? -15.378 1.261 17.471 1.00 92.00 88 TYR A C 1
ATOM 673 O O . TYR A 1 88 ? -14.693 1.483 16.469 1.00 92.00 88 TYR A O 1
ATOM 681 N N . LYS A 1 89 ? -15.228 1.975 18.599 1.00 93.50 89 LYS A N 1
ATOM 682 C CA . LYS A 1 89 ? -14.312 3.121 18.718 1.00 93.50 89 LYS A CA 1
ATOM 683 C C . LYS A 1 89 ? -12.856 2.734 18.453 1.00 93.50 89 LYS A C 1
ATOM 685 O O . LYS A 1 89 ? -12.087 3.550 17.954 1.00 93.50 89 LYS A O 1
ATOM 690 N N . VAL A 1 90 ? -12.499 1.480 18.736 1.00 94.38 90 VAL A N 1
ATOM 691 C CA . VAL A 1 90 ? -11.152 0.936 18.505 1.00 94.38 90 VAL A CA 1
ATOM 692 C C . VAL A 1 90 ? -10.766 0.898 17.025 1.00 94.38 90 VAL A C 1
ATOM 694 O O . VAL A 1 90 ? -9.581 0.915 16.721 1.00 94.38 90 VAL A O 1
ATOM 697 N N . ALA A 1 91 ? -11.742 0.862 16.114 1.00 94.56 91 ALA A N 1
ATOM 698 C CA . ALA A 1 91 ? -11.509 0.809 14.673 1.00 94.56 91 ALA A CA 1
ATOM 699 C C . ALA A 1 91 ? -11.794 2.155 13.988 1.00 94.56 91 ALA A C 1
ATOM 701 O O . ALA A 1 91 ? -11.048 2.550 13.093 1.00 94.56 91 ALA A O 1
ATOM 702 N N . ILE A 1 92 ? -12.805 2.903 14.449 1.00 95.81 92 ILE A N 1
ATOM 703 C CA . ILE A 1 92 ? -13.211 4.159 13.802 1.00 95.81 92 ILE A CA 1
ATOM 704 C C . ILE A 1 92 ? -12.176 5.285 13.960 1.00 95.81 92 ILE A C 1
ATOM 706 O O . ILE A 1 92 ? -11.927 6.017 13.006 1.00 95.81 92 ILE A O 1
ATOM 710 N N . TYR A 1 93 ? -11.530 5.425 15.128 1.00 96.31 93 TYR A N 1
ATOM 711 C CA . TYR A 1 93 ? -10.525 6.478 15.321 1.00 96.31 93 TYR A CA 1
ATOM 712 C C . TYR A 1 93 ? -9.270 6.236 14.465 1.00 96.31 93 TYR A C 1
ATOM 714 O O . TYR A 1 93 ? -8.876 7.157 13.744 1.00 96.31 93 TYR A O 1
ATOM 722 N N . PRO A 1 94 ? -8.675 5.022 14.443 1.00 95.94 94 PRO A N 1
ATOM 723 C CA . PRO A 1 94 ? -7.587 4.719 13.515 1.00 95.94 94 PRO A CA 1
ATOM 724 C C . PRO A 1 94 ? -7.987 4.855 12.041 1.00 95.94 94 PRO A C 1
ATOM 726 O O . PRO A 1 94 ? -7.170 5.299 11.238 1.00 95.94 94 PRO A O 1
ATOM 729 N N . MET A 1 95 ? -9.234 4.519 11.681 1.00 97.38 95 MET A N 1
ATOM 730 C CA . MET A 1 95 ? -9.734 4.641 10.307 1.00 97.38 95 MET A CA 1
ATOM 731 C C . MET A 1 95 ? -9.651 6.084 9.800 1.00 97.38 95 MET A C 1
ATOM 733 O O . MET A 1 95 ? -9.069 6.322 8.737 1.00 97.38 95 MET A O 1
ATOM 737 N N . PHE A 1 96 ? -10.178 7.038 10.576 1.00 97.31 96 PHE A N 1
ATOM 738 C CA . PHE A 1 96 ? -10.124 8.460 10.236 1.00 97.31 96 PHE A CA 1
ATOM 739 C C . PHE A 1 96 ? -8.707 9.017 10.285 1.00 97.31 96 PHE A C 1
ATOM 741 O O . PHE A 1 96 ? -8.320 9.755 9.383 1.00 97.31 96 PHE A O 1
ATOM 748 N N . PHE A 1 97 ? -7.921 8.651 11.301 1.00 96.62 97 PHE A N 1
ATOM 749 C CA . PHE A 1 97 ? -6.526 9.076 11.395 1.00 96.62 97 PHE A CA 1
ATOM 750 C C . PHE A 1 97 ? -5.738 8.666 10.147 1.00 96.62 97 PHE A C 1
ATOM 752 O O . PHE A 1 97 ? -5.085 9.503 9.525 1.00 96.62 97 PHE A O 1
ATOM 759 N N . MET A 1 98 ? -5.837 7.399 9.745 1.00 96.69 98 MET A N 1
ATOM 760 C CA . MET A 1 98 ? -5.123 6.901 8.576 1.00 96.69 98 MET A CA 1
ATOM 761 C C . MET A 1 98 ? -5.647 7.531 7.285 1.00 96.69 98 MET A C 1
ATOM 763 O O . MET A 1 98 ? -4.850 7.977 6.477 1.00 96.69 98 MET A O 1
ATOM 767 N N . TYR A 1 99 ? -6.966 7.669 7.116 1.00 96.56 99 TYR A N 1
ATOM 768 C CA . TYR A 1 99 ? -7.530 8.343 5.942 1.00 96.56 99 TYR A CA 1
ATOM 769 C C . TYR A 1 99 ? -7.014 9.780 5.792 1.00 96.56 99 TYR A C 1
ATOM 771 O O . TYR A 1 99 ? -6.492 10.142 4.741 1.00 96.56 99 TYR A O 1
ATOM 779 N N . ILE A 1 100 ? -7.134 10.59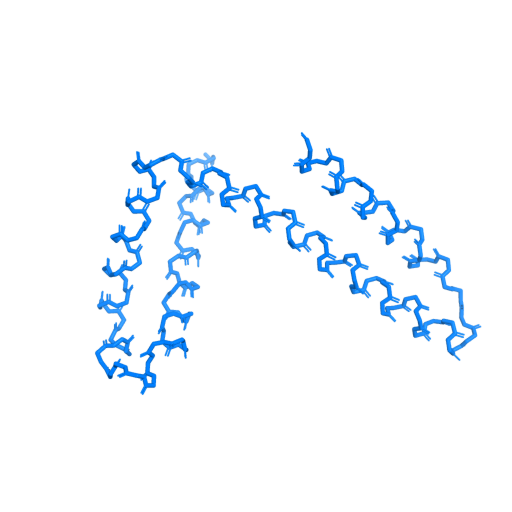0 6.850 1.00 96.88 100 ILE A N 1
ATOM 780 C CA . ILE A 1 100 ? -6.747 12.005 6.824 1.00 96.88 100 ILE A CA 1
ATOM 781 C C . ILE A 1 100 ? -5.251 12.131 6.554 1.00 96.88 100 ILE A C 1
ATOM 783 O O . ILE A 1 100 ? -4.855 12.872 5.662 1.00 96.88 100 ILE A O 1
ATOM 787 N N . THR A 1 101 ? -4.418 11.387 7.284 1.00 95.44 101 THR A N 1
ATOM 788 C CA . THR A 1 101 ? -2.961 11.455 7.104 1.00 95.44 101 THR A CA 1
ATOM 789 C C . THR A 1 101 ? -2.523 10.994 5.715 1.00 95.44 101 THR A C 1
ATOM 791 O O . THR A 1 101 ? -1.651 11.629 5.131 1.00 95.44 101 THR A O 1
ATOM 794 N N . THR A 1 102 ? -3.152 9.964 5.140 1.00 95.19 102 THR A N 1
ATOM 795 C CA . THR A 1 102 ? -2.857 9.517 3.771 1.00 95.19 102 THR A CA 1
ATOM 796 C C . THR A 1 102 ? -3.269 10.542 2.726 1.00 95.19 102 THR A C 1
ATOM 798 O O . THR A 1 102 ? -2.495 10.826 1.818 1.00 95.19 102 THR A O 1
ATOM 801 N N . VAL A 1 103 ? -4.465 11.118 2.850 1.00 94.69 103 VAL A N 1
ATOM 802 C CA . VAL A 1 103 ? -4.936 12.160 1.932 1.00 94.69 103 VAL A CA 1
ATOM 803 C C . VAL A 1 103 ? -4.031 13.391 2.023 1.00 94.69 103 VAL A C 1
ATOM 805 O O . VAL A 1 103 ? -3.578 13.879 0.996 1.00 94.69 103 VAL A O 1
ATOM 808 N N . CYS A 1 104 ? -3.678 13.837 3.232 1.00 93.25 104 CYS A N 1
ATOM 809 C CA . CYS A 1 104 ? -2.729 14.933 3.441 1.00 93.25 104 CYS A CA 1
ATOM 810 C C . CYS A 1 104 ? -1.320 14.638 2.906 1.00 93.25 104 CYS A C 1
ATOM 8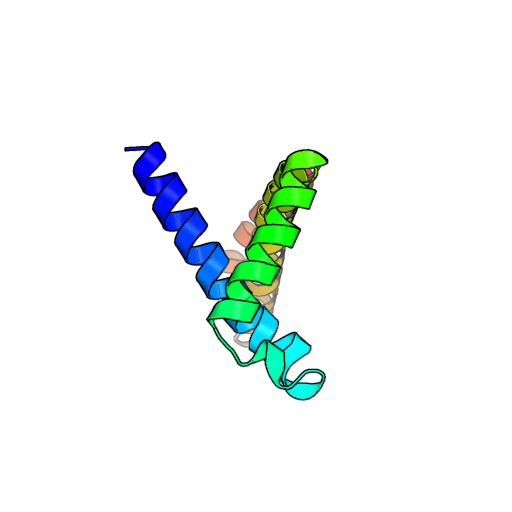12 O O . CYS A 1 104 ? -0.627 15.574 2.543 1.00 93.25 104 CYS A O 1
ATOM 814 N N . ALA A 1 105 ? -0.884 13.376 2.872 1.00 89.94 105 ALA A N 1
ATOM 815 C CA . ALA A 1 105 ? 0.424 12.994 2.336 1.00 89.94 105 ALA A CA 1
ATOM 816 C C . ALA A 1 105 ? 0.454 12.887 0.800 1.00 89.94 105 ALA A C 1
ATOM 818 O O . ALA A 1 105 ? 1.535 12.808 0.218 1.00 89.94 105 ALA A O 1
ATOM 819 N N . LEU A 1 106 ? -0.715 12.821 0.153 1.00 87.62 106 LEU A N 1
ATOM 820 C CA . LEU A 1 106 ? -0.856 12.749 -1.305 1.00 87.62 106 LEU A CA 1
ATOM 821 C C . LEU A 1 106 ? -1.013 14.126 -1.970 1.00 87.62 106 LEU A C 1
ATOM 823 O O . LEU A 1 106 ? -0.879 14.205 -3.192 1.00 87.62 106 LEU A O 1
ATOM 827 N N . PHE A 1 107 ? -1.307 15.168 -1.187 1.00 81.06 107 PHE A N 1
ATOM 828 C CA . PHE A 1 107 ? -1.358 16.568 -1.619 1.00 81.06 107 PHE A CA 1
ATOM 829 C C . PHE A 1 107 ? -0.019 17.267 -1.378 1.00 81.06 107 PHE A C 1
ATOM 831 O O . PHE A 1 107 ? 0.366 18.075 -2.252 1.00 81.06 107 PHE A O 1
#

Mean predicted aligned error: 6.75 Å

Foldseek 3Di:
DVVVVVVVVVVVVLVVQLVVQCVVCCVPDVCSPDSVVSSVVVVVVVVVCVVVVVVVVVVLVVVLVVLLVVLVVLVVVLVVCVVVVHDSVVSNVVSVVSNVVSVVSND

Sequence (107 aa):
MLIILALTVVNLVFRFMKVASAELLGDVIGVAKNPHVATIFALVITWVLIKTGTWLYIWVLFGGANQLMASLALLLVTLFLVQGAKNYKVAIYPMFFMYITTVCALF

Secondary structure (DSSP, 8-state):
-HHHHHHHHHHHHHHHHHHHHHHHHTTT-GGGGSHHHHHHHHHHHHHHHHHTTHHHHHHHHHHHHHHHHHHHHHHHHHHHHHHTTS-THHHHHHHHHHHHHHHHHH-

Radius of gyration: 18.93 Å; Cα contacts (8 Å, |Δi|>4): 69; chains: 1; bounding box: 46×35×46 Å

pLDDT: mean 86.4, std 9.9, range [60.72, 97.38]